Protein AF-A0A8T4ICJ5-F1 (afdb_monomer_lite)

Secondary structure (DSSP, 8-state):
---TT--SSHHHHHHHHHHHSTT-TT--HHHHHHHHH-TTS-HHHHHHHHS--SS-GGG-SS-TT--

Foldseek 3Di:
DFDLPQDLDPVRQQVLLVVPCPPVPVDPSVVLNVVSPPPVDDNQNNCCPRNVCPPNVVPPPDDPPDD

Sequence (67 aa):
EAPAEALLTEEWIVPTLEAVRGDSTGLDIDRLKASILDTRNPPSRSRRFWFNQIIAAEDAFLARYEW

Radius of gyration: 12.91 Å; chains: 1; bounding box: 32×32×27 Å

Structure (mmCIF, N/CA/C/O backbone):
data_AF-A0A8T4ICJ5-F1
#
_entry.id   AF-A0A8T4ICJ5-F1
#
loop_
_atom_site.group_PDB
_atom_site.id
_atom_site.type_symbol
_atom_site.label_atom_id
_atom_site.label_alt_id
_atom_site.label_comp_id
_atom_site.label_asym_id
_atom_site.label_entity_id
_atom_site.label_seq_id
_atom_site.pdbx_PDB_ins_code
_atom_site.Cartn_x
_atom_site.Cartn_y
_atom_site.Cartn_z
_atom_site.occupancy
_atom_site.B_iso_or_equiv
_atom_site.auth_seq_id
_atom_site.auth_comp_id
_atom_site.auth_asym_id
_atom_site.auth_atom_id
_atom_site.pdbx_PDB_model_num
ATOM 1 N N . GLU A 1 1 ? 2.238 9.055 -5.568 1.00 67.38 1 GLU A N 1
ATOM 2 C CA . GLU A 1 1 ? 1.415 8.610 -4.425 1.00 67.38 1 GLU A CA 1
ATOM 3 C C . GLU A 1 1 ? 0.234 7.825 -4.974 1.00 67.38 1 GLU A C 1
ATOM 5 O O . GLU A 1 1 ? -0.211 8.148 -6.072 1.00 67.38 1 GLU A O 1
ATOM 10 N N . ALA A 1 2 ? -0.191 6.756 -4.300 1.00 79.50 2 ALA A N 1
ATOM 11 C CA . ALA A 1 2 ? -1.336 5.954 -4.731 1.00 79.50 2 ALA A CA 1
ATOM 12 C C . ALA A 1 2 ? -2.647 6.756 -4.616 1.00 79.50 2 ALA A C 1
ATOM 14 O O . ALA A 1 2 ? -2.736 7.611 -3.728 1.00 79.50 2 ALA A O 1
ATOM 15 N N . PRO A 1 3 ? -3.675 6.471 -5.442 1.00 75.00 3 PRO A N 1
ATOM 16 C CA . PRO A 1 3 ? -4.976 7.132 -5.322 1.00 75.00 3 PRO A CA 1
ATOM 17 C C . PRO A 1 3 ? -5.539 6.988 -3.901 1.00 75.00 3 PRO A C 1
ATOM 19 O O . PRO A 1 3 ? -5.361 5.948 -3.266 1.00 75.00 3 PRO A O 1
ATOM 22 N N . ALA A 1 4 ? -6.188 8.031 -3.374 1.00 70.50 4 ALA A N 1
ATOM 23 C CA . ALA A 1 4 ? -6.617 8.096 -1.970 1.00 70.50 4 ALA A CA 1
ATOM 24 C C . ALA A 1 4 ? -7.595 6.965 -1.598 1.00 70.50 4 ALA A C 1
ATOM 26 O O . ALA A 1 4 ? -7.579 6.448 -0.481 1.00 70.50 4 ALA A O 1
ATOM 27 N N . GLU A 1 5 ? -8.401 6.546 -2.567 1.00 73.94 5 GLU A N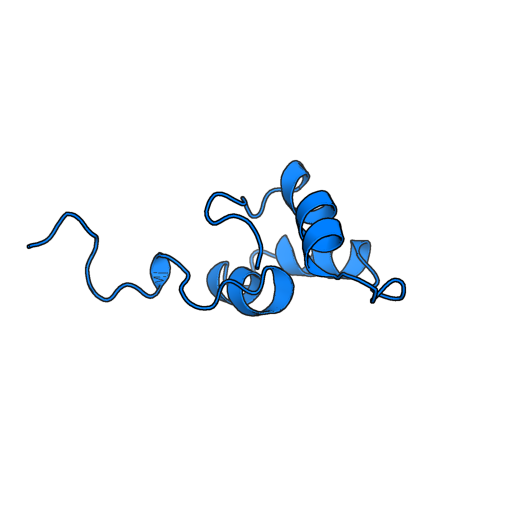 1
ATOM 28 C CA . GLU A 1 5 ? -9.357 5.447 -2.510 1.00 73.94 5 GLU A CA 1
ATOM 29 C C . GLU A 1 5 ? -8.721 4.050 -2.577 1.00 73.94 5 GLU A C 1
ATOM 31 O O . GLU A 1 5 ? -9.432 3.060 -2.408 1.00 73.94 5 GLU A O 1
ATOM 36 N N . ALA A 1 6 ? -7.405 3.942 -2.800 1.00 74.25 6 ALA A N 1
ATOM 37 C CA . ALA A 1 6 ? -6.727 2.654 -2.867 1.00 74.25 6 ALA A CA 1
ATOM 38 C C . ALA A 1 6 ? -6.979 1.842 -1.587 1.00 74.25 6 ALA A C 1
ATOM 40 O O . ALA A 1 6 ? -6.719 2.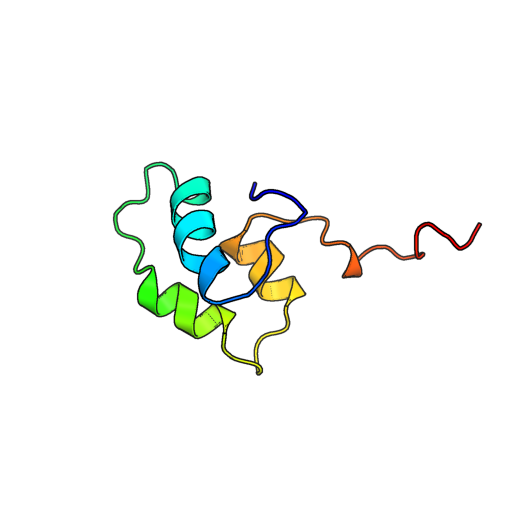284 -0.456 1.00 74.25 6 ALA A O 1
ATOM 41 N N . LEU A 1 7 ? -7.502 0.633 -1.786 1.00 78.69 7 LEU A N 1
ATOM 42 C CA . LEU A 1 7 ? -7.855 -0.288 -0.717 1.00 78.69 7 LEU A CA 1
ATOM 43 C C . LEU A 1 7 ? -6.668 -1.201 -0.398 1.00 78.69 7 LEU A C 1
ATOM 45 O O . LEU A 1 7 ? -5.957 -1.653 -1.291 1.00 78.69 7 LEU A O 1
ATOM 49 N N . LEU A 1 8 ? -6.488 -1.551 0.877 1.00 81.06 8 LEU A N 1
ATOM 50 C CA . LEU A 1 8 ? -5.526 -2.580 1.297 1.00 81.06 8 LEU A CA 1
ATOM 51 C C . LEU A 1 8 ? -6.131 -3.982 1.119 1.00 81.06 8 LEU A C 1
ATOM 53 O O . LEU A 1 8 ? -6.211 -4.769 2.057 1.00 81.06 8 LEU A O 1
ATOM 57 N N . THR A 1 9 ? -6.620 -4.259 -0.086 1.00 83.19 9 THR A N 1
ATOM 58 C CA . THR A 1 9 ? -7.218 -5.542 -0.468 1.00 83.19 9 THR A CA 1
ATOM 59 C C . THR A 1 9 ? -6.352 -6.221 -1.511 1.00 83.19 9 THR A C 1
ATOM 61 O O . THR A 1 9 ? -5.594 -5.567 -2.227 1.00 83.19 9 THR A O 1
ATOM 64 N N . GLU A 1 10 ? -6.463 -7.542 -1.606 1.00 80.38 10 GLU A N 1
ATOM 65 C CA . GLU A 1 10 ? -5.606 -8.344 -2.477 1.00 80.38 10 GLU A CA 1
ATOM 66 C C . GLU A 1 10 ? -5.627 -7.876 -3.940 1.00 80.38 10 GLU A C 1
ATOM 68 O O . GLU A 1 10 ? -4.580 -7.795 -4.581 1.00 80.38 10 GLU A O 1
ATOM 73 N N . GLU A 1 11 ? -6.810 -7.490 -4.415 1.00 85.88 11 GLU A N 1
ATOM 74 C CA . GLU A 1 11 ? -7.070 -7.009 -5.774 1.00 85.88 11 GLU A CA 1
ATOM 75 C C . GLU A 1 11 ? -6.409 -5.655 -6.070 1.00 85.88 11 GLU A C 1
ATOM 77 O O . GLU A 1 11 ? -6.024 -5.381 -7.204 1.00 85.88 11 GLU A O 1
ATOM 82 N N . TRP A 1 12 ? -6.248 -4.808 -5.051 1.00 86.06 12 TRP A N 1
ATOM 83 C CA . TRP A 1 12 ? -5.726 -3.448 -5.197 1.00 86.06 12 TRP A CA 1
ATOM 84 C C . TRP A 1 12 ? -4.228 -3.343 -4.925 1.00 86.06 12 TRP A C 1
ATOM 86 O O . TRP A 1 12 ? -3.566 -2.462 -5.475 1.00 86.06 12 TRP A O 1
ATOM 96 N N . ILE A 1 13 ? -3.674 -4.225 -4.091 1.00 89.44 13 ILE A N 1
ATOM 97 C CA . ILE A 1 13 ? -2.290 -4.117 -3.618 1.00 89.44 13 ILE A CA 1
ATOM 98 C C . ILE A 1 13 ? -1.284 -4.198 -4.764 1.00 89.44 13 ILE A C 1
ATOM 100 O O . ILE A 1 13 ? -0.428 -3.324 -4.871 1.00 89.44 13 ILE A O 1
ATOM 104 N N . VAL A 1 14 ? -1.383 -5.215 -5.622 1.00 91.12 14 VAL A N 1
ATOM 105 C CA . VAL A 1 14 ? -0.403 -5.425 -6.700 1.00 91.12 14 VAL A CA 1
ATOM 106 C C . VAL A 1 14 ? -0.444 -4.281 -7.723 1.00 91.12 14 VAL A C 1
ATOM 108 O O . VAL A 1 14 ? 0.599 -3.650 -7.907 1.00 91.12 14 VAL A O 1
ATOM 111 N N . PRO A 1 15 ? -1.608 -3.907 -8.298 1.00 90.12 15 PRO A N 1
ATOM 112 C CA . PRO A 1 15 ? -1.674 -2.787 -9.239 1.00 90.12 15 PRO A CA 1
ATOM 113 C C . PRO A 1 15 ? -1.211 -1.467 -8.622 1.00 90.12 15 PRO A C 1
ATOM 115 O O . PRO A 1 15 ? -0.551 -0.665 -9.280 1.00 90.12 15 PRO A O 1
ATOM 118 N N . THR A 1 16 ? -1.521 -1.243 -7.341 1.00 89.25 16 THR A N 1
ATOM 119 C CA . THR A 1 16 ? -1.078 -0.033 -6.649 1.00 89.25 16 THR A CA 1
ATOM 120 C C . THR A 1 16 ? 0.438 -0.015 -6.520 1.00 89.25 16 THR A C 1
ATOM 122 O O . THR A 1 16 ? 1.057 0.963 -6.929 1.00 89.25 16 THR A O 1
ATOM 125 N N . LEU A 1 17 ? 1.052 -1.093 -6.021 1.00 90.25 17 LEU A N 1
ATOM 126 C CA . LEU A 1 17 ? 2.507 -1.191 -5.888 1.00 90.25 17 LEU A CA 1
ATOM 127 C C . LEU A 1 17 ? 3.215 -1.008 -7.235 1.00 90.25 17 LEU A C 1
ATOM 129 O O . LEU A 1 17 ? 4.224 -0.310 -7.300 1.00 90.25 17 LEU A O 1
ATOM 133 N N . GLU A 1 18 ? 2.675 -1.573 -8.313 1.00 89.62 18 GLU A N 1
ATOM 134 C CA . GLU A 1 18 ? 3.206 -1.393 -9.666 1.00 89.62 18 GLU A CA 1
ATOM 135 C C . GLU A 1 18 ? 3.094 0.051 -10.167 1.00 89.62 18 GLU A C 1
ATOM 137 O O . GLU A 1 18 ? 4.015 0.540 -10.821 1.00 89.62 18 GLU A O 1
ATOM 142 N N . ALA A 1 19 ? 2.012 0.752 -9.827 1.00 88.25 19 ALA A N 1
ATOM 143 C CA . ALA A 1 19 ? 1.821 2.148 -10.198 1.00 88.25 19 ALA A CA 1
ATOM 144 C C . ALA A 1 19 ? 2.744 3.100 -9.418 1.00 88.25 19 ALA A C 1
ATOM 146 O O . ALA A 1 19 ? 3.276 4.048 -9.996 1.00 88.25 19 ALA A O 1
ATOM 147 N N . VAL A 1 20 ? 2.962 2.870 -8.114 1.00 87.38 20 VAL A N 1
ATOM 148 C CA . VAL A 1 20 ? 3.822 3.746 -7.290 1.00 87.38 20 VAL A CA 1
ATOM 149 C C . VAL A 1 20 ? 5.308 3.395 -7.316 1.00 87.38 20 VAL A C 1
ATOM 151 O O . VAL A 1 20 ? 6.111 4.276 -7.008 1.00 87.38 20 VAL A O 1
ATOM 154 N N . ARG A 1 21 ? 5.713 2.170 -7.686 1.00 86.31 21 ARG A N 1
ATOM 155 C CA . ARG A 1 21 ? 7.140 1.779 -7.678 1.00 86.31 21 ARG A CA 1
ATOM 156 C C . ARG A 1 21 ? 8.008 2.513 -8.705 1.00 86.31 21 ARG A C 1
ATOM 158 O O . ARG A 1 21 ? 9.231 2.535 -8.544 1.00 86.31 21 ARG A O 1
ATOM 165 N N . GLY A 1 22 ? 7.409 3.072 -9.760 1.00 85.12 22 GLY A N 1
ATOM 166 C CA . GLY A 1 22 ? 8.146 3.660 -10.883 1.00 85.12 22 GLY A CA 1
ATOM 167 C C . GLY A 1 22 ? 9.162 2.672 -11.472 1.00 85.12 22 GLY 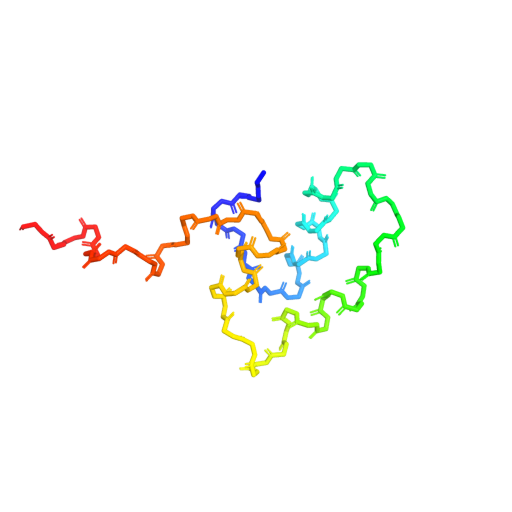A C 1
ATOM 168 O O . GLY A 1 22 ? 8.827 1.520 -11.740 1.00 85.12 22 GLY A O 1
ATOM 169 N N . ASP A 1 23 ? 10.422 3.094 -11.594 1.00 89.19 23 ASP A N 1
ATOM 170 C CA . ASP A 1 23 ? 11.503 2.291 -12.190 1.00 89.19 23 ASP A CA 1
ATOM 171 C C . ASP A 1 23 ? 12.131 1.258 -11.234 1.00 89.19 23 ASP A C 1
ATOM 173 O O . ASP A 1 23 ? 13.068 0.542 -11.598 1.00 89.19 23 ASP A O 1
ATOM 177 N N . SER A 1 24 ? 11.612 1.134 -10.007 1.00 84.94 24 SER A N 1
ATOM 178 C CA . SER A 1 24 ? 12.085 0.161 -9.012 1.00 84.94 24 SER A CA 1
ATOM 179 C C . SER A 1 24 ? 11.586 -1.256 -9.331 1.00 84.94 24 SER A C 1
ATOM 181 O O . SER A 1 24 ? 10.794 -1.854 -8.602 1.00 84.94 24 SER A O 1
ATOM 183 N N . THR A 1 25 ? 12.041 -1.812 -10.451 1.00 86.44 25 THR A N 1
ATOM 184 C CA . THR A 1 25 ? 11.590 -3.112 -10.978 1.00 86.44 25 THR A CA 1
ATOM 185 C C . THR A 1 25 ? 12.067 -4.315 -10.163 1.00 86.44 25 THR A C 1
ATOM 187 O O . THR A 1 25 ? 11.442 -5.368 -10.230 1.00 86.44 25 THR A O 1
ATOM 190 N N . GLY A 1 26 ? 13.114 -4.154 -9.346 1.00 87.94 26 GLY A N 1
ATOM 191 C CA . GLY A 1 26 ? 13.643 -5.191 -8.451 1.00 87.94 26 GLY A CA 1
ATOM 192 C C . GLY A 1 26 ? 12.879 -5.378 -7.133 1.00 87.94 26 GLY A C 1
ATOM 193 O O . GLY A 1 26 ? 13.336 -6.131 -6.276 1.00 87.94 26 GLY A O 1
ATOM 194 N N . LEU A 1 27 ? 11.756 -4.678 -6.930 1.00 88.56 27 LEU A N 1
ATOM 195 C CA . LEU A 1 27 ? 10.908 -4.869 -5.751 1.00 88.56 27 LEU A CA 1
ATOM 196 C C . LEU A 1 27 ? 10.205 -6.227 -5.802 1.00 88.56 27 LEU A C 1
ATOM 198 O O . LEU A 1 27 ? 9.519 -6.551 -6.769 1.00 88.56 27 LEU A O 1
ATOM 202 N N . ASP A 1 28 ? 10.332 -6.982 -4.716 1.00 93.25 28 ASP A N 1
ATOM 203 C CA . ASP A 1 28 ? 9.592 -8.221 -4.495 1.00 93.25 28 ASP A CA 1
ATOM 204 C C . ASP A 1 28 ? 8.145 -7.892 -4.090 1.00 93.25 28 ASP A C 1
ATOM 206 O O . ASP A 1 28 ? 7.828 -7.684 -2.915 1.00 93.25 28 ASP A O 1
ATOM 210 N N . ILE A 1 29 ? 7.277 -7.775 -5.097 1.00 91.56 29 ILE A N 1
ATOM 211 C CA . ILE A 1 29 ? 5.875 -7.375 -4.934 1.00 91.56 29 ILE A CA 1
ATOM 212 C C . ILE A 1 29 ? 5.098 -8.378 -4.078 1.00 91.56 29 ILE A C 1
ATOM 214 O O . ILE A 1 29 ? 4.278 -7.966 -3.257 1.00 91.56 29 ILE A O 1
ATOM 218 N N . ASP A 1 30 ? 5.387 -9.672 -4.201 1.00 91.75 30 ASP A N 1
ATOM 219 C CA . ASP A 1 30 ? 4.699 -10.717 -3.443 1.00 91.75 30 ASP A CA 1
ATOM 220 C C . ASP A 1 30 ? 5.035 -10.640 -1.954 1.00 91.75 30 ASP A C 1
ATOM 222 O O . ASP A 1 30 ? 4.146 -10.713 -1.097 1.00 91.75 30 ASP A O 1
ATOM 226 N N . ARG A 1 31 ? 6.307 -10.394 -1.621 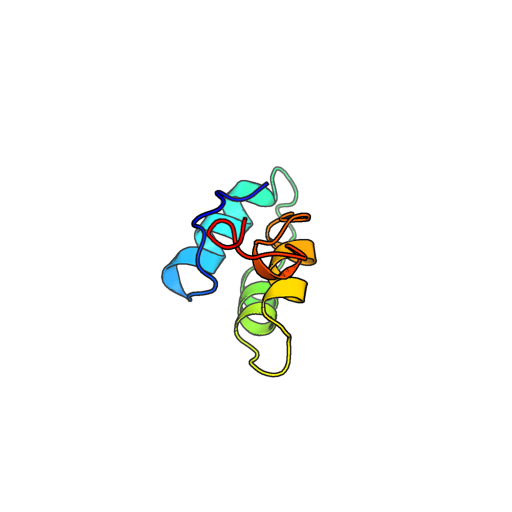1.00 92.88 31 ARG A N 1
ATOM 227 C CA . ARG A 1 31 ? 6.719 -10.158 -0.235 1.00 92.88 31 ARG A CA 1
ATOM 228 C C . ARG A 1 31 ? 6.067 -8.906 0.348 1.00 92.88 31 ARG A C 1
ATOM 230 O O . ARG A 1 31 ? 5.646 -8.920 1.508 1.00 92.88 31 ARG A O 1
ATOM 237 N N . LEU A 1 32 ? 5.982 -7.823 -0.425 1.00 91.69 32 LEU A N 1
ATOM 238 C CA . LEU A 1 32 ? 5.319 -6.596 0.022 1.00 91.69 32 LEU A CA 1
ATOM 239 C C . LEU A 1 32 ? 3.824 -6.811 0.238 1.00 91.69 32 LEU A C 1
ATOM 241 O O . LEU A 1 32 ? 3.294 -6.413 1.274 1.00 91.69 32 LEU A O 1
ATOM 245 N N . LYS A 1 3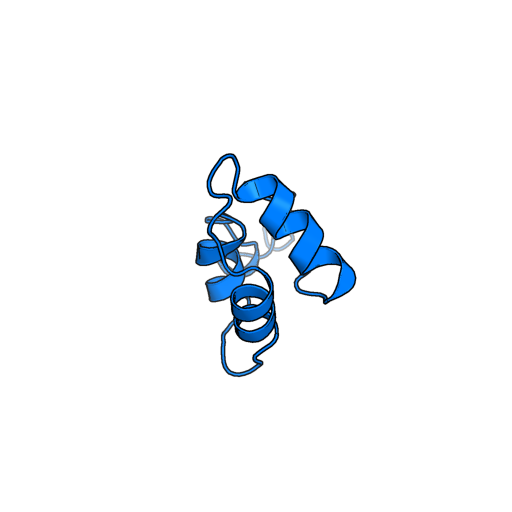3 ? 3.163 -7.508 -0.687 1.00 91.94 33 LYS A N 1
ATOM 246 C CA . LYS A 1 33 ? 1.762 -7.904 -0.565 1.00 91.94 33 LYS A CA 1
ATOM 247 C C . LYS A 1 33 ? 1.515 -8.698 0.715 1.00 91.94 33 LYS A C 1
ATOM 249 O O . LYS A 1 33 ? 0.610 -8.350 1.471 1.00 91.94 33 LYS A O 1
ATOM 254 N N . ALA A 1 34 ? 2.347 -9.697 1.004 1.00 91.81 34 ALA A N 1
ATOM 255 C CA . ALA A 1 34 ? 2.249 -10.472 2.239 1.00 91.81 34 ALA A CA 1
ATOM 256 C C . ALA A 1 34 ? 2.403 -9.589 3.490 1.00 91.81 34 ALA A C 1
ATOM 258 O O . ALA A 1 34 ? 1.655 -9.747 4.451 1.00 91.81 34 ALA A O 1
ATOM 259 N N . SER A 1 35 ? 3.323 -8.619 3.470 1.00 90.56 35 SER A N 1
ATOM 260 C CA . SER A 1 35 ? 3.482 -7.672 4.579 1.00 90.56 35 SER A CA 1
ATOM 261 C C . SER A 1 35 ? 2.279 -6.742 4.749 1.00 90.56 35 SER A C 1
ATOM 263 O O . SER A 1 35 ? 1.971 -6.376 5.883 1.00 90.56 35 SER A O 1
ATOM 265 N N . ILE A 1 36 ? 1.633 -6.323 3.658 1.00 88.94 36 ILE A N 1
ATOM 266 C CA . ILE A 1 36 ? 0.462 -5.437 3.694 1.00 88.94 36 ILE A CA 1
ATOM 267 C C . ILE A 1 36 ? -0.768 -6.173 4.236 1.00 88.94 36 ILE A C 1
ATOM 269 O O . ILE A 1 36 ? -1.537 -5.582 4.988 1.00 88.94 36 ILE A O 1
ATOM 273 N N . LEU A 1 37 ? -0.937 -7.448 3.875 1.00 88.00 37 LEU A N 1
ATOM 274 C CA . LEU A 1 37 ? -2.057 -8.290 4.313 1.00 88.00 37 LEU A CA 1
ATOM 275 C C . LEU A 1 37 ? -1.880 -8.863 5.728 1.00 88.00 37 LEU A C 1
ATOM 277 O O . LEU A 1 37 ? -2.824 -9.412 6.293 1.00 88.00 37 LEU A O 1
ATOM 281 N N . ASP A 1 38 ? -0.687 -8.749 6.312 1.00 89.19 38 ASP A N 1
ATOM 282 C CA . ASP A 1 38 ? -0.438 -9.175 7.684 1.00 89.19 38 ASP A CA 1
ATOM 283 C C . ASP A 1 38 ? -1.185 -8.267 8.669 1.00 89.19 38 ASP A C 1
ATOM 285 O O . ASP A 1 38 ? -0.810 -7.115 8.889 1.00 89.19 38 ASP A O 1
ATOM 289 N N . THR A 1 39 ? -2.214 -8.812 9.316 1.00 83.62 39 THR A N 1
ATOM 290 C CA . THR A 1 39 ? -3.079 -8.092 10.262 1.00 83.62 39 THR A CA 1
ATOM 291 C C . THR A 1 39 ? -2.348 -7.592 11.510 1.00 83.62 39 THR A C 1
ATOM 293 O O . THR A 1 39 ? -2.904 -6.802 12.270 1.00 83.62 39 THR A O 1
ATOM 296 N N . ARG A 1 40 ? -1.109 -8.040 11.755 1.00 87.62 40 ARG A N 1
ATOM 297 C CA . ARG A 1 40 ? -0.245 -7.507 12.822 1.00 87.62 40 ARG A CA 1
ATOM 298 C C . ARG A 1 40 ? 0.346 -6.142 12.455 1.00 87.62 40 ARG A C 1
ATOM 300 O O . ARG A 1 40 ? 0.829 -5.436 13.339 1.00 87.62 40 ARG A O 1
ATOM 307 N N . ASN A 1 41 ? 0.320 -5.769 11.174 1.00 78.94 41 ASN A N 1
ATOM 308 C CA . ASN A 1 41 ? 0.746 -4.463 10.691 1.00 78.94 41 ASN A CA 1
ATOM 309 C C . ASN A 1 41 ? -0.455 -3.508 10.622 1.00 78.94 41 ASN A C 1
ATOM 311 O O . ASN A 1 41 ? -1.418 -3.786 9.909 1.00 78.94 41 ASN A O 1
ATOM 315 N N . PRO A 1 42 ? -0.408 -2.356 11.314 1.00 83.00 42 PRO A N 1
ATOM 316 C CA . PRO A 1 42 ? -1.468 -1.362 11.208 1.00 83.00 42 PRO A CA 1
ATOM 317 C C . PRO A 1 42 ? -1.644 -0.865 9.758 1.00 83.00 42 PRO A C 1
ATOM 319 O O . PRO A 1 42 ? -0.638 -0.573 9.102 1.00 83.00 42 PRO A O 1
ATOM 322 N N . PRO A 1 43 ? -2.883 -0.681 9.266 1.00 80.56 43 PRO A N 1
ATOM 323 C CA . PRO A 1 43 ? -3.166 -0.149 7.928 1.00 80.56 43 PRO A CA 1
ATOM 324 C C . PRO A 1 43 ? -2.433 1.159 7.598 1.00 80.56 43 PRO A C 1
ATOM 326 O O . PRO A 1 43 ? -1.843 1.291 6.523 1.00 80.56 43 PRO A O 1
ATOM 329 N N . SER A 1 44 ? -2.394 2.102 8.544 1.00 77.81 44 SER A N 1
ATOM 330 C CA . SER A 1 44 ? -1.696 3.389 8.413 1.00 77.81 44 SER A CA 1
ATOM 331 C C . SER A 1 44 ? -0.201 3.240 8.115 1.00 77.81 44 SER A C 1
ATOM 333 O O . SER A 1 44 ? 0.361 3.991 7.314 1.00 77.81 44 SER A O 1
ATOM 335 N N . ARG A 1 45 ? 0.448 2.222 8.694 1.00 83.56 45 ARG A N 1
ATOM 336 C CA . ARG A 1 45 ? 1.853 1.897 8.430 1.00 83.56 45 ARG A CA 1
ATOM 337 C C . ARG A 1 45 ? 2.049 1.485 6.971 1.00 83.56 45 ARG A C 1
ATOM 339 O O . ARG A 1 45 ? 2.954 1.993 6.312 1.00 83.56 45 ARG A O 1
ATOM 346 N N . SER A 1 46 ? 1.196 0.596 6.469 1.00 85.06 46 SER A N 1
ATOM 347 C CA . SER A 1 46 ? 1.256 0.120 5.084 1.00 85.06 46 SER A CA 1
ATOM 348 C C . SER A 1 46 ? 0.985 1.243 4.080 1.00 85.06 46 SER A C 1
ATOM 350 O O . SER A 1 46 ? 1.695 1.354 3.081 1.00 85.06 46 SER A O 1
ATOM 352 N N . ARG A 1 47 ? 0.024 2.129 4.373 1.00 85.81 47 ARG A N 1
ATOM 353 C CA . ARG A 1 47 ? -0.288 3.303 3.541 1.00 85.81 47 ARG A CA 1
ATOM 354 C C . ARG A 1 47 ? 0.906 4.251 3.397 1.00 85.81 47 ARG A C 1
ATOM 356 O O . ARG A 1 47 ? 1.261 4.619 2.277 1.00 85.81 47 ARG A O 1
ATOM 363 N N . ARG A 1 48 ? 1.574 4.584 4.507 1.00 83.19 48 ARG A N 1
ATOM 364 C CA . ARG A 1 48 ? 2.750 5.471 4.503 1.00 83.19 48 ARG A CA 1
ATOM 365 C C . ARG A 1 48 ? 3.947 4.859 3.779 1.00 83.19 48 ARG A C 1
ATOM 367 O O . ARG A 1 48 ? 4.553 5.536 2.957 1.00 83.19 48 ARG A O 1
ATOM 374 N N . PHE A 1 49 ? 4.290 3.604 4.077 1.00 84.75 49 PHE A N 1
ATOM 375 C CA . PHE A 1 49 ? 5.508 2.987 3.540 1.00 84.75 49 PHE A CA 1
ATOM 376 C C . PHE A 1 49 ? 5.385 2.520 2.093 1.00 84.75 49 PHE A C 1
ATOM 378 O O . PHE A 1 49 ? 6.354 2.623 1.348 1.00 84.75 49 PHE A O 1
ATOM 385 N N . TRP A 1 50 ? 4.227 1.987 1.699 1.00 85.50 50 TRP A N 1
ATOM 386 C CA . TRP A 1 50 ? 4.098 1.294 0.417 1.00 85.50 50 TRP A CA 1
ATOM 387 C C . TRP A 1 50 ? 3.275 2.065 -0.602 1.00 85.50 50 TRP A C 1
ATOM 389 O O . TRP A 1 50 ? 3.539 1.972 -1.795 1.00 85.50 50 TRP A O 1
ATOM 399 N N . PHE A 1 51 ? 2.277 2.826 -0.152 1.00 84.81 51 PHE A N 1
ATOM 400 C CA . PHE A 1 51 ? 1.387 3.587 -1.037 1.00 84.81 51 PHE A CA 1
ATOM 401 C C . PHE A 1 51 ? 1.794 5.071 -1.120 1.00 84.81 51 PHE A C 1
ATOM 403 O O . PHE A 1 51 ? 1.187 5.840 -1.869 1.00 84.81 51 PHE A O 1
ATOM 410 N N . ASN A 1 52 ? 2.847 5.468 -0.389 1.00 78.75 52 ASN A N 1
ATOM 411 C CA . ASN A 1 52 ? 3.314 6.849 -0.226 1.00 78.75 52 ASN A CA 1
ATOM 412 C C . ASN A 1 52 ? 2.218 7.809 0.278 1.00 78.75 52 ASN A C 1
ATOM 414 O O . ASN A 1 52 ? 2.296 9.007 0.029 1.00 78.75 52 ASN A O 1
ATOM 418 N N . GLN A 1 53 ? 1.214 7.284 0.991 1.00 72.88 53 GLN A N 1
ATOM 419 C CA . GLN A 1 53 ? 0.090 8.042 1.542 1.00 72.88 53 GLN A CA 1
ATOM 420 C C . GLN A 1 53 ? 0.434 8.578 2.930 1.00 72.88 53 GLN A C 1
ATOM 422 O O . GLN A 1 53 ? 0.189 7.924 3.946 1.00 72.88 53 GLN A O 1
ATOM 427 N N . ILE A 1 54 ? 1.061 9.756 2.969 1.00 65.06 54 ILE A N 1
ATOM 428 C CA . ILE A 1 54 ? 1.577 10.363 4.209 1.00 65.06 54 ILE A CA 1
ATOM 429 C C . ILE A 1 54 ? 0.443 10.958 5.059 1.00 65.06 54 ILE A C 1
ATOM 431 O O . ILE A 1 54 ? 0.500 10.873 6.285 1.00 65.06 54 ILE A O 1
ATOM 435 N N . ILE A 1 55 ? -0.605 11.486 4.417 1.00 62.19 55 ILE A N 1
ATOM 436 C CA . ILE A 1 55 ? -1.840 11.956 5.063 1.00 62.19 55 ILE A CA 1
ATOM 437 C C . ILE A 1 55 ? -2.902 10.860 4.913 1.00 62.19 55 ILE A C 1
ATOM 439 O O . ILE A 1 55 ? -3.850 10.984 4.140 1.00 62.19 55 ILE A O 1
ATOM 443 N N . ALA A 1 56 ? -2.726 9.729 5.595 1.00 57.12 56 ALA A N 1
ATOM 444 C CA . ALA A 1 56 ? -3.804 8.749 5.663 1.00 57.12 56 ALA A CA 1
ATOM 445 C C . ALA A 1 56 ? -4.957 9.364 6.476 1.00 57.12 56 ALA A C 1
ATOM 447 O O . ALA A 1 56 ? -4.714 9.968 7.515 1.00 57.12 56 ALA A O 1
ATOM 448 N N . ALA A 1 57 ? -6.207 9.215 6.025 1.00 55.28 57 ALA A N 1
ATOM 449 C CA . ALA A 1 57 ? -7.390 9.802 6.673 1.00 55.28 57 ALA A CA 1
ATOM 450 C C . ALA A 1 57 ? -7.536 9.463 8.177 1.00 55.28 57 ALA A C 1
ATOM 452 O O . ALA A 1 57 ? -8.249 10.156 8.894 1.00 55.28 57 ALA A O 1
ATOM 453 N N . GLU A 1 58 ? -6.838 8.429 8.654 1.00 53.66 58 GLU A N 1
ATOM 454 C CA . GLU A 1 58 ? -6.749 8.022 10.062 1.00 53.66 58 GLU A CA 1
ATOM 455 C C . GLU A 1 58 ? -5.894 8.969 10.937 1.00 53.66 58 GLU A C 1
ATOM 457 O O . GLU A 1 58 ? -6.070 8.981 12.149 1.00 53.66 58 GLU A O 1
ATOM 462 N N . ASP A 1 59 ? -4.999 9.781 10.355 1.00 50.44 59 ASP A N 1
ATOM 463 C CA . ASP A 1 59 ? -4.208 10.805 11.069 1.00 50.44 59 ASP A CA 1
ATOM 464 C C . ASP A 1 59 ? -4.922 12.167 11.165 1.00 50.44 59 ASP A C 1
ATOM 466 O O . ASP A 1 59 ? -4.368 13.135 11.696 1.00 50.44 59 ASP A O 1
ATOM 470 N N . ALA A 1 60 ? -6.143 12.286 10.634 1.00 54.09 60 ALA A N 1
ATOM 471 C CA . ALA A 1 60 ? -6.934 13.496 10.795 1.00 54.09 60 ALA A CA 1
ATOM 472 C C . ALA A 1 60 ? -7.380 13.615 12.262 1.00 54.09 60 ALA A C 1
ATOM 474 O O . ALA A 1 60 ? -8.162 12.807 12.750 1.00 54.09 60 ALA A O 1
ATOM 475 N N . PHE A 1 61 ? -6.894 14.646 12.962 1.00 49.62 61 PHE A N 1
ATOM 476 C CA . PHE A 1 61 ? -7.218 14.916 14.373 1.00 49.62 61 PHE A CA 1
ATOM 477 C C . PHE A 1 61 ? -8.727 15.150 14.619 1.00 49.62 61 PHE A C 1
ATOM 479 O O . PHE A 1 61 ? -9.182 15.101 15.756 1.00 49.62 61 PHE A O 1
ATOM 486 N N . LEU A 1 62 ? -9.492 15.393 13.549 1.00 41.78 62 LEU A N 1
ATOM 487 C CA . LEU A 1 62 ? -10.945 15.535 13.514 1.00 41.78 62 LEU A CA 1
ATOM 488 C C . LEU A 1 62 ? -11.481 14.845 12.257 1.00 41.78 62 LEU A C 1
ATOM 490 O O . LEU A 1 62 ? -10.939 15.023 11.160 1.00 41.78 62 LEU A O 1
ATOM 494 N N . ALA A 1 63 ? -12.574 14.094 12.394 1.00 54.25 63 ALA A N 1
ATOM 495 C CA . ALA A 1 63 ? -13.320 13.634 11.233 1.00 54.25 63 ALA A CA 1
ATOM 496 C C . ALA A 1 63 ? -13.942 14.849 10.520 1.00 54.25 63 ALA A C 1
ATOM 498 O O . ALA A 1 63 ? -14.430 15.773 11.164 1.00 54.25 63 ALA A O 1
ATOM 499 N N . ARG A 1 64 ? -13.958 14.855 9.178 1.00 51.41 64 ARG A N 1
ATOM 500 C CA . ARG A 1 64 ? -14.427 15.976 8.324 1.00 51.41 64 ARG A CA 1
ATOM 501 C C . ARG A 1 64 ? -15.822 16.528 8.697 1.00 51.41 64 ARG A C 1
ATOM 503 O O . ARG A 1 64 ? -16.143 17.640 8.290 1.00 51.41 64 ARG A O 1
ATOM 510 N N . TYR A 1 65 ? -16.642 15.752 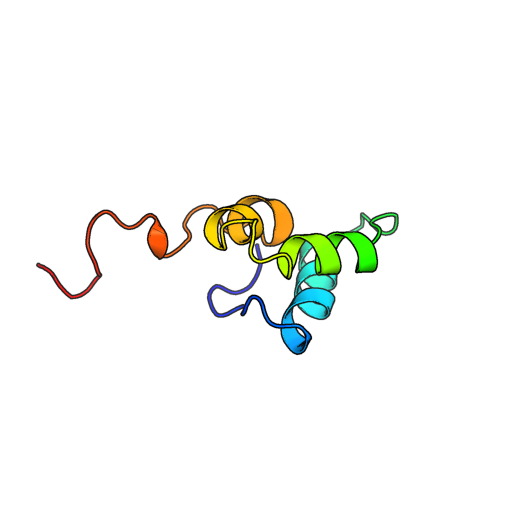9.406 1.00 53.91 65 TYR A N 1
ATOM 511 C CA . TYR A 1 65 ? -18.012 16.091 9.803 1.00 53.91 65 TYR A CA 1
ATOM 512 C C . TYR A 1 65 ? -18.151 16.645 11.234 1.00 53.91 65 TYR A C 1
ATOM 514 O O . TYR A 1 65 ? -19.271 16.932 11.646 1.00 53.91 65 TYR A O 1
ATOM 522 N N . GLU A 1 66 ? -17.060 16.809 11.981 1.00 42.81 66 GLU A N 1
ATOM 523 C CA . GLU A 1 66 ? -17.060 17.482 13.285 1.00 42.81 66 GLU A CA 1
ATOM 524 C C . GLU A 1 66 ? -16.441 18.882 13.128 1.00 42.81 66 GLU A C 1
ATOM 526 O O . GLU A 1 66 ? -15.220 19.037 13.138 1.00 42.81 66 GLU A O 1
ATOM 531 N N . TRP A 1 67 ? -17.299 19.890 12.931 1.00 51.81 67 TRP A N 1
ATOM 532 C CA . TRP A 1 67 ? -16.992 21.322 13.058 1.00 51.81 67 TRP A CA 1
ATOM 533 C C . TRP A 1 67 ? -17.992 21.969 14.011 1.00 51.81 67 TRP A C 1
ATOM 535 O O . TRP A 1 67 ? -19.196 21.641 13.893 1.00 51.81 67 TRP A O 1
#

pLDDT: mean 78.22, std 14.24, range [41.78, 93.25]